Protein AF-A0A3D4IJ48-F1 (afdb_monomer_lite)

Radius of gyration: 19.82 Å; chains: 1; bounding box: 50×28×59 Å

pLDDT: mean 72.73, std 15.59, range [39.62, 93.75]

Foldseek 3Di:
DDQPQPPAWDKDKADWDWDADPVRATWTKIKIKTAQQQDQFAFKKKWWQWDDDDPDDDDDRPDTHIDGQRPAWDHDPRMIMGMDTLLVVVVVVVVVDPDDQLATATFKMKIKTKDFAPLQAQPVNDDDPVQLPDPPRRDPDDPDDDDPRGMHMDMDMDGDDQVSCVSSRYHHPVVD

Secondary structure (DSSP, 8-state):
----PPPPPPEEEEEEEEEE-TTS-EEEEEEEEETT--SPPEEEEEEEEEE---SSTT---PPPEEEE-GGGEEEETTEEEEEEEHHHHHHHHHHHSSS--TT-EEEEEEEEEEEE-GGGS-TTSS--HHHHTSTTTS-SSTTS----S-EEEEEEEE---HHHHHHHT-B-GGG-

Structure (mmCIF, N/CA/C/O backbone):
data_AF-A0A3D4IJ48-F1
#
_entry.id   AF-A0A3D4IJ48-F1
#
loop_
_atom_site.group_PDB
_atom_site.id
_atom_site.type_symbol
_atom_site.label_atom_id
_atom_site.label_alt_id
_atom_site.label_comp_id
_atom_site.label_asym_id
_atom_site.label_entity_id
_atom_site.label_seq_id
_atom_site.pdbx_PDB_ins_code
_atom_site.Cartn_x
_atom_site.Cartn_y
_atom_site.Cartn_z
_atom_site.occupancy
_atom_site.B_iso_or_equiv
_atom_site.auth_seq_id
_atom_site.auth_comp_id
_atom_site.auth_asym_id
_atom_site.auth_atom_id
_atom_site.pdbx_PDB_model_num
ATOM 1 N N . ALA A 1 1 ? -13.008 -9.667 31.774 1.00 42.56 1 ALA A N 1
ATOM 2 C CA . ALA A 1 1 ? -13.501 -9.197 30.466 1.00 42.56 1 ALA A CA 1
ATOM 3 C C . ALA A 1 1 ? -12.694 -9.909 29.395 1.00 42.56 1 ALA A C 1
ATOM 5 O O . ALA A 1 1 ? -11.475 -9.830 29.446 1.00 42.56 1 ALA A O 1
ATOM 6 N N . GLU A 1 2 ? -13.335 -10.655 28.498 1.00 39.78 2 GLU A N 1
ATOM 7 C CA . GLU A 1 2 ? -12.629 -11.322 27.400 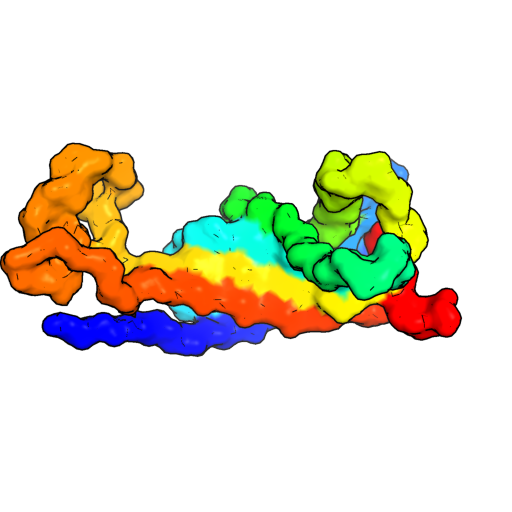1.00 39.78 2 GLU A CA 1
ATOM 8 C C . GLU A 1 2 ? -12.058 -10.263 26.446 1.00 39.78 2 GLU A C 1
ATOM 10 O O . GLU A 1 2 ? -12.774 -9.369 25.983 1.00 39.78 2 GLU A O 1
ATOM 15 N N . THR A 1 3 ? -10.748 -10.315 26.210 1.00 39.62 3 THR A N 1
ATOM 16 C CA . THR A 1 3 ? -10.077 -9.558 25.151 1.00 39.62 3 THR A CA 1
ATOM 17 C C . THR A 1 3 ? -10.427 -10.225 23.832 1.00 39.62 3 THR A C 1
ATOM 19 O O . THR A 1 3 ? -9.957 -11.326 23.540 1.00 39.62 3 THR A O 1
ATOM 22 N N . THR A 1 4 ? -11.299 -9.597 23.051 1.00 48.62 4 THR A N 1
ATOM 23 C CA . THR A 1 4 ? -11.630 -10.072 21.710 1.00 48.62 4 THR A CA 1
ATOM 24 C C . THR A 1 4 ? -10.521 -9.602 20.786 1.00 48.62 4 THR A C 1
ATOM 26 O O . THR A 1 4 ? -10.560 -8.497 20.260 1.00 48.62 4 THR A O 1
ATOM 29 N N . VAL A 1 5 ? -9.499 -10.444 20.610 1.00 46.47 5 VAL A N 1
ATOM 30 C CA . VAL A 1 5 ? -8.506 -10.249 19.546 1.00 46.47 5 VAL A CA 1
ATOM 31 C C . VAL A 1 5 ? -9.288 -10.005 18.253 1.00 46.47 5 VAL A C 1
ATOM 33 O O . VAL A 1 5 ? -10.135 -10.842 17.907 1.00 46.47 5 VAL A O 1
ATOM 36 N N . PRO A 1 6 ? -9.093 -8.864 17.570 1.00 52.22 6 PRO A N 1
ATOM 37 C CA . PRO A 1 6 ? -9.920 -8.529 16.428 1.00 52.22 6 PRO A CA 1
ATOM 38 C C . PRO A 1 6 ? -9.776 -9.634 15.378 1.00 52.22 6 PRO A C 1
ATOM 40 O O . PRO A 1 6 ? -8.673 -10.012 14.980 1.00 52.22 6 PRO A O 1
ATOM 43 N N . LYS A 1 7 ? -10.918 -10.223 14.998 1.00 57.06 7 LYS A N 1
ATOM 44 C CA . LYS A 1 7 ? -10.984 -11.340 14.047 1.00 57.06 7 LYS A CA 1
ATOM 45 C C . LYS A 1 7 ? -10.263 -10.965 12.751 1.00 57.06 7 LYS A C 1
ATOM 47 O O . LYS A 1 7 ? -10.274 -9.801 12.348 1.00 57.06 7 LYS A O 1
ATOM 52 N N . ARG A 1 8 ? -9.669 -11.969 12.093 1.00 57.44 8 ARG A N 1
ATOM 53 C CA . ARG A 1 8 ? -9.010 -11.834 10.785 1.00 57.44 8 ARG A CA 1
ATOM 54 C C . ARG A 1 8 ? -9.955 -11.105 9.821 1.00 57.44 8 ARG A C 1
ATOM 56 O O . ARG A 1 8 ? -11.041 -11.606 9.546 1.00 57.44 8 ARG A O 1
ATOM 63 N N . LYS A 1 9 ? -9.553 -9.921 9.363 1.00 69.31 9 LYS A N 1
ATOM 64 C CA . LYS A 1 9 ? -10.337 -9.076 8.454 1.00 69.31 9 LYS A CA 1
ATOM 65 C C . LYS A 1 9 ? -10.230 -9.633 7.037 1.00 69.31 9 LYS A C 1
ATOM 67 O O . LYS A 1 9 ? -9.134 -10.029 6.632 1.00 69.31 9 LYS A O 1
ATOM 72 N N . ALA A 1 10 ? -11.335 -9.697 6.293 1.00 75.31 10 ALA A N 1
ATOM 73 C CA . ALA A 1 10 ? -11.264 -10.082 4.888 1.00 75.31 10 ALA A CA 1
ATOM 74 C C . ALA A 1 10 ? -10.655 -8.919 4.103 1.00 75.31 10 ALA A C 1
ATOM 76 O O . ALA A 1 10 ? -11.104 -7.779 4.222 1.00 75.31 10 ALA A O 1
ATOM 77 N N . ILE A 1 11 ? -9.613 -9.206 3.325 1.00 80.69 11 ILE A N 1
ATOM 78 C CA . ILE A 1 11 ? -8.889 -8.195 2.556 1.00 80.69 11 ILE A CA 1
ATOM 79 C C . ILE A 1 11 ? -9.186 -8.404 1.085 1.00 80.69 11 ILE A C 1
ATOM 81 O O . ILE A 1 11 ? -9.090 -9.522 0.582 1.00 80.69 11 ILE A O 1
ATOM 85 N N . THR A 1 12 ? -9.532 -7.321 0.402 1.00 86.81 12 THR A N 1
ATOM 86 C CA . THR A 1 12 ? -9.756 -7.312 -1.039 1.00 86.81 12 THR A CA 1
ATOM 87 C C . THR A 1 12 ? -8.739 -6.392 -1.692 1.00 86.81 12 THR A C 1
ATOM 89 O O . THR A 1 12 ? -8.629 -5.215 -1.346 1.00 86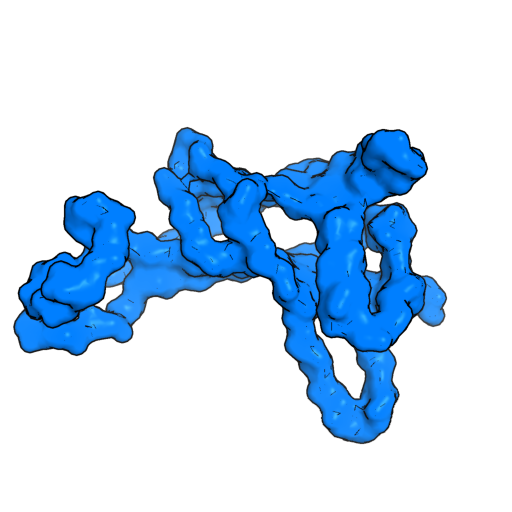.81 12 THR A O 1
ATOM 92 N N . LEU A 1 13 ? -7.993 -6.947 -2.643 1.00 88.75 13 LEU A N 1
ATOM 93 C CA . LEU A 1 13 ? -7.152 -6.186 -3.555 1.00 88.75 13 LEU A CA 1
ATOM 94 C C . LEU A 1 13 ? -7.990 -5.849 -4.786 1.00 88.75 13 LEU A C 1
ATOM 96 O O . LEU A 1 13 ? -8.460 -6.742 -5.490 1.00 88.75 13 LEU A O 1
ATOM 100 N N . GLY A 1 14 ? -8.195 -4.559 -5.029 1.00 88.56 14 GLY A N 1
ATOM 101 C CA . GLY A 1 14 ? -8.824 -4.069 -6.245 1.00 88.56 14 GLY A CA 1
ATOM 102 C C . GLY A 1 14 ? -7.921 -4.250 -7.464 1.00 88.56 14 GLY A C 1
ATOM 103 O O . GLY A 1 14 ? -6.737 -4.587 -7.360 1.00 88.56 14 GLY A O 1
ATOM 104 N N . ASN A 1 15 ? -8.482 -3.984 -8.640 1.00 91.88 15 ASN A N 1
ATOM 105 C CA . ASN A 1 15 ? -7.709 -3.976 -9.876 1.00 91.88 15 ASN A CA 1
ATOM 106 C C . ASN A 1 15 ? -6.670 -2.851 -9.858 1.00 91.88 15 ASN A C 1
ATOM 108 O O . ASN A 1 15 ? -6.907 -1.767 -9.320 1.00 91.88 15 ASN A O 1
ATOM 112 N N . ILE A 1 16 ? -5.527 -3.112 -10.486 1.00 92.19 16 ILE A N 1
ATOM 113 C CA . ILE A 1 16 ? -4.507 -2.092 -10.711 1.00 92.19 16 ILE A CA 1
ATOM 114 C C . ILE A 1 16 ? -4.977 -1.204 -11.860 1.00 92.19 16 ILE A C 1
ATOM 116 O O . ILE A 1 16 ? -5.302 -1.694 -12.942 1.00 92.19 16 ILE A O 1
ATOM 120 N N . VAL A 1 17 ? -5.002 0.102 -11.619 1.00 92.50 17 VAL A N 1
ATOM 121 C CA . VAL A 1 17 ? -5.362 1.114 -12.610 1.00 92.50 17 VAL A CA 1
ATOM 122 C C . VAL A 1 17 ? -4.090 1.827 -13.045 1.00 92.50 17 VAL A C 1
ATOM 124 O O . VAL A 1 17 ? -3.360 2.367 -12.214 1.00 92.50 17 VAL A O 1
ATOM 127 N N . VAL A 1 18 ? -3.837 1.824 -14.354 1.00 90.44 18 VAL A N 1
ATOM 128 C CA . VAL A 1 18 ? -2.744 2.572 -14.982 1.00 90.44 18 VAL A CA 1
ATOM 129 C C . VAL A 1 18 ? -3.351 3.768 -15.703 1.00 90.44 18 VAL A C 1
ATOM 131 O O . VAL A 1 18 ? -4.037 3.614 -16.711 1.00 90.44 18 VAL A O 1
ATOM 134 N N . GLY A 1 19 ? -3.125 4.954 -15.155 1.00 87.50 19 GLY A N 1
ATOM 135 C CA . GLY A 1 19 ? -3.465 6.232 -15.762 1.00 87.50 19 GLY A CA 1
ATOM 136 C C . GLY A 1 19 ? -2.220 7.014 -16.169 1.00 87.50 19 GLY A C 1
ATOM 137 O O . GLY A 1 19 ? -1.105 6.492 -16.212 1.00 87.50 19 GLY A O 1
ATOM 138 N N . THR A 1 20 ? -2.414 8.300 -16.426 1.00 79.50 20 THR A N 1
ATOM 139 C CA . THR A 1 20 ? -1.345 9.256 -16.732 1.00 79.50 20 THR A CA 1
ATOM 140 C C . THR A 1 20 ? -1.478 10.487 -15.848 1.00 79.50 20 THR A C 1
ATOM 142 O O . THR A 1 20 ? -2.552 11.083 -15.771 1.00 79.50 20 THR A O 1
ATOM 145 N N . PHE A 1 21 ? -0.378 10.903 -15.222 1.00 67.50 21 PHE A N 1
ATOM 146 C CA . PHE A 1 21 ? -0.242 12.227 -14.623 1.00 67.50 21 PHE A CA 1
ATOM 147 C C . PHE A 1 21 ? -0.301 13.311 -15.704 1.00 67.50 21 PHE A C 1
ATOM 149 O O . PHE A 1 21 ? 0.024 13.070 -16.867 1.00 67.50 21 PHE A O 1
ATOM 156 N N . GLY A 1 22 ? -0.640 14.544 -15.314 1.00 59.34 22 GLY A N 1
ATOM 157 C CA . GLY A 1 22 ? -0.717 15.695 -16.229 1.00 59.34 22 GLY A CA 1
ATOM 158 C C . GLY A 1 22 ? 0.589 16.043 -16.965 1.00 59.34 22 GLY A C 1
ATOM 159 O O . GLY A 1 22 ? 0.569 16.860 -17.876 1.00 59.34 22 GLY A O 1
ATOM 160 N N . ASN A 1 23 ? 1.712 15.416 -16.603 1.00 67.06 23 ASN A N 1
ATOM 161 C CA . ASN A 1 23 ? 3.008 15.517 -17.280 1.00 67.06 23 ASN A CA 1
ATOM 162 C C . ASN A 1 23 ? 3.339 14.303 -18.180 1.00 67.06 23 ASN A C 1
ATOM 164 O O . ASN A 1 23 ? 4.474 14.179 -18.632 1.00 67.06 23 ASN A O 1
ATOM 168 N N . GLY A 1 24 ? 2.385 13.396 -18.416 1.00 68.00 24 GLY A N 1
ATOM 169 C CA . GLY A 1 24 ? 2.554 12.209 -19.261 1.00 68.00 24 GLY A CA 1
ATOM 170 C C . GLY A 1 24 ? 3.227 11.009 -18.585 1.00 68.00 24 GLY A C 1
ATOM 171 O O . GLY A 1 24 ? 3.394 9.977 -19.230 1.00 68.00 24 GLY A O 1
ATOM 172 N N . LEU A 1 25 ? 3.600 11.102 -17.302 1.00 71.94 25 LEU A N 1
ATOM 173 C CA . LEU A 1 25 ? 4.120 9.957 -16.546 1.00 71.94 25 LEU A CA 1
ATOM 174 C C . LEU A 1 25 ? 2.993 8.987 -16.180 1.00 71.94 25 LEU A C 1
ATOM 176 O O . LEU A 1 25 ? 1.885 9.416 -15.867 1.00 71.94 25 LEU A O 1
ATOM 180 N N . ALA A 1 26 ? 3.280 7.685 -16.168 1.00 81.62 26 ALA A N 1
ATOM 181 C CA . ALA A 1 26 ? 2.311 6.680 -15.741 1.00 81.62 26 ALA A CA 1
ATOM 182 C C . ALA A 1 26 ? 1.932 6.874 -14.260 1.00 81.62 26 ALA A C 1
ATOM 184 O O . ALA A 1 26 ? 2.806 6.938 -13.390 1.00 81.62 26 ALA A O 1
ATOM 185 N N . ASP A 1 27 ? 0.632 6.933 -13.969 1.00 90.06 27 ASP A N 1
ATOM 186 C CA . ASP A 1 27 ? 0.088 6.898 -12.608 1.00 90.06 27 ASP A CA 1
ATOM 187 C C . ASP A 1 27 ? -0.480 5.508 -12.334 1.00 90.06 27 ASP A C 1
ATOM 189 O O . ASP A 1 27 ? -1.521 5.134 -12.871 1.00 90.06 27 ASP A O 1
ATOM 193 N N . VAL A 1 28 ? 0.237 4.713 -11.546 1.00 93.12 28 VAL A N 1
ATOM 194 C CA . VAL A 1 28 ? -0.144 3.337 -11.233 1.00 93.12 28 VAL A CA 1
ATOM 195 C C . VAL A 1 28 ? -0.709 3.298 -9.823 1.00 93.12 28 VAL A C 1
ATOM 197 O O . VAL A 1 28 ? -0.014 3.614 -8.853 1.00 93.12 28 VAL A O 1
ATOM 200 N N . THR A 1 29 ? -1.967 2.880 -9.705 1.00 93.75 29 THR A N 1
ATOM 201 C CA . THR A 1 29 ? -2.696 2.856 -8.435 1.00 93.75 29 THR A CA 1
ATOM 202 C C . THR A 1 29 ? -3.407 1.528 -8.207 1.00 93.75 29 THR A C 1
ATOM 204 O O . THR A 1 29 ? -3.743 0.822 -9.157 1.00 93.75 29 THR A O 1
ATOM 207 N N . GLN A 1 30 ? -3.635 1.174 -6.945 1.00 93.56 30 GLN A N 1
ATOM 208 C CA . GLN A 1 30 ? -4.429 0.008 -6.565 1.00 93.56 30 GLN A CA 1
ATOM 209 C C . GLN A 1 30 ? -5.253 0.320 -5.322 1.00 93.56 30 GLN A C 1
ATOM 211 O O . GLN A 1 30 ? -4.734 0.830 -4.328 1.00 93.56 30 GLN A O 1
ATOM 216 N N . GLN A 1 31 ? -6.544 0.001 -5.376 1.00 92.12 31 GLN A N 1
ATOM 217 C CA . GLN A 1 31 ? -7.399 0.063 -4.200 1.00 92.12 31 GLN A CA 1
ATOM 218 C C . GLN A 1 31 ? -7.167 -1.173 -3.332 1.00 92.12 31 GLN A C 1
ATOM 220 O O . GLN A 1 31 ? -7.097 -2.291 -3.841 1.00 92.12 31 GLN A O 1
ATOM 225 N N . VAL A 1 32 ? -7.085 -0.978 -2.022 1.00 90.44 32 VAL A N 1
ATOM 226 C CA . VAL A 1 32 ? -7.074 -2.059 -1.037 1.00 90.44 32 VAL A CA 1
ATOM 227 C C . VAL A 1 32 ? -8.162 -1.774 -0.019 1.00 90.44 32 VAL A C 1
ATOM 229 O O . VAL A 1 32 ? -8.298 -0.633 0.425 1.00 90.44 32 VAL A O 1
ATOM 232 N N . SER A 1 33 ? -8.947 -2.789 0.328 1.00 89.69 33 SER A N 1
ATOM 233 C CA . SER A 1 33 ? -10.020 -2.653 1.308 1.00 89.69 33 SER A CA 1
ATOM 234 C C . SER A 1 33 ? -10.065 -3.806 2.298 1.00 89.69 33 SER A C 1
ATOM 236 O O . SER A 1 33 ? -9.813 -4.957 1.943 1.00 89.69 33 SER A O 1
ATOM 238 N N . TRP A 1 34 ? -10.465 -3.492 3.524 1.00 88.19 34 TRP A N 1
ATOM 239 C CA . TRP A 1 34 ? -10.638 -4.424 4.628 1.00 88.19 34 TRP A CA 1
ATOM 240 C C . TRP A 1 34 ? -12.074 -4.375 5.121 1.00 88.19 34 TRP A C 1
ATOM 242 O O . TRP A 1 34 ? -12.565 -3.301 5.476 1.00 88.19 34 TRP A O 1
ATOM 252 N N . SER A 1 35 ? -12.723 -5.538 5.171 1.00 85.62 35 SER A N 1
ATOM 253 C CA . SER A 1 35 ? -14.017 -5.677 5.836 1.00 85.62 35 SER A CA 1
ATOM 254 C C . SER A 1 35 ? -13.856 -5.544 7.345 1.00 85.62 35 SER A C 1
ATOM 256 O O . SER A 1 35 ? -12.796 -5.843 7.897 1.00 85.62 35 SER A O 1
ATOM 258 N N . ASP A 1 36 ? -14.932 -5.151 8.021 1.00 81.19 36 ASP A N 1
ATOM 259 C CA . ASP A 1 36 ? -15.014 -5.116 9.483 1.00 81.19 36 ASP A CA 1
ATOM 260 C C . ASP A 1 36 ? -13.991 -4.170 10.131 1.00 81.19 36 ASP A C 1
ATOM 262 O O . ASP A 1 36 ? -13.547 -4.394 11.259 1.00 81.19 36 ASP A O 1
ATOM 266 N N . VAL A 1 37 ? -13.601 -3.108 9.434 1.00 80.44 37 VAL A N 1
ATOM 267 C CA . VAL A 1 37 ? -12.781 -2.019 9.970 1.00 80.44 37 VAL A CA 1
ATOM 268 C C . VAL A 1 37 ? -13.690 -0.789 10.067 1.00 80.44 37 VAL A C 1
ATOM 270 O O . VAL A 1 37 ? -13.724 0.023 9.144 1.00 80.44 37 VAL A O 1
ATOM 273 N N . PRO A 1 38 ? -14.495 -0.679 11.147 1.00 74.94 38 PRO A N 1
ATOM 274 C CA . PRO A 1 38 ? -15.523 0.353 11.272 1.00 74.94 38 PRO A CA 1
ATOM 275 C C . PRO A 1 38 ? -14.968 1.746 11.562 1.00 74.94 38 PRO A C 1
ATOM 277 O O . PRO A 1 38 ? -15.744 2.692 11.653 1.00 74.94 38 PRO A O 1
ATOM 280 N N . GLU A 1 39 ? -13.651 1.872 11.724 1.00 77.12 39 GLU A N 1
ATOM 281 C CA . GLU A 1 39 ? -12.970 3.097 12.125 1.00 77.12 39 GLU A CA 1
ATOM 282 C C . GLU A 1 39 ? -11.585 3.191 11.500 1.00 77.12 39 GLU A C 1
ATOM 284 O O . GLU A 1 39 ? -11.022 2.185 11.067 1.00 77.12 39 GLU A O 1
ATOM 289 N N . GLU A 1 40 ? -11.051 4.410 11.423 1.00 79.69 40 GLU A N 1
ATOM 290 C CA . GLU A 1 40 ? -9.776 4.654 10.763 1.00 79.69 40 GLU A CA 1
ATOM 291 C C . GLU A 1 40 ? -8.640 3.972 11.539 1.00 79.69 40 GLU A C 1
ATOM 293 O O . GLU A 1 40 ? -8.486 4.194 12.743 1.00 79.69 40 GLU A O 1
ATOM 298 N N . PRO A 1 41 ? -7.852 3.109 10.878 1.00 79.81 41 PRO A N 1
ATOM 299 C CA . PRO A 1 41 ? -6.750 2.435 11.531 1.00 79.81 41 PRO A CA 1
ATOM 300 C C . PRO A 1 41 ? -5.590 3.395 11.811 1.00 79.81 41 PRO A C 1
ATOM 302 O O . PRO A 1 41 ? -5.337 4.350 11.077 1.00 79.81 41 PRO A O 1
ATOM 305 N N . TYR A 1 42 ? -4.836 3.081 12.859 1.00 74.69 42 TYR A N 1
ATOM 306 C CA . TYR A 1 42 ? -3.614 3.782 13.222 1.00 74.69 42 TYR A CA 1
ATOM 307 C C . TYR A 1 42 ? -2.424 3.231 12.434 1.00 74.69 42 TYR A C 1
ATOM 309 O O . TYR A 1 42 ? -2.375 2.043 12.108 1.00 74.69 42 TYR A O 1
ATOM 317 N N . ASP A 1 43 ? -1.437 4.094 12.184 1.00 78.25 43 ASP A N 1
ATOM 318 C CA . ASP A 1 43 ? -0.113 3.714 11.671 1.00 78.25 43 ASP A CA 1
ATOM 319 C C . ASP A 1 43 ? -0.173 2.820 10.418 1.00 78.25 43 ASP A C 1
ATOM 321 O O . ASP A 1 43 ? 0.354 1.707 10.373 1.00 78.25 43 ASP A O 1
ATOM 325 N N . VAL A 1 44 ? -0.903 3.292 9.402 1.00 85.19 44 VAL A N 1
ATOM 326 C CA . VAL A 1 44 ? -1.012 2.600 8.113 1.00 85.19 44 VAL A CA 1
ATOM 327 C C . VAL A 1 44 ? 0.297 2.758 7.348 1.00 85.19 44 VAL A C 1
ATOM 329 O O . VAL A 1 44 ? 0.619 3.844 6.860 1.00 85.19 44 VAL A O 1
ATOM 332 N N . GLU A 1 45 ? 1.036 1.667 7.210 1.00 88.88 45 GLU A N 1
ATOM 333 C CA . GLU A 1 45 ? 2.304 1.592 6.496 1.00 88.88 45 GLU A CA 1
ATOM 334 C C . GLU A 1 45 ? 2.136 0.768 5.219 1.00 88.88 45 GLU A C 1
ATOM 336 O O . GLU A 1 45 ? 1.702 -0.377 5.273 1.00 88.88 45 GLU A O 1
ATOM 341 N N . VAL A 1 46 ? 2.561 1.290 4.071 1.00 89.81 46 VAL A N 1
ATOM 342 C CA . VAL A 1 46 ? 2.843 0.464 2.887 1.00 89.81 46 VAL A CA 1
ATOM 343 C C . VAL A 1 46 ? 4.335 0.202 2.857 1.00 89.81 46 VAL A C 1
ATOM 345 O O . VAL A 1 46 ? 5.135 1.112 3.072 1.00 89.81 46 VAL A O 1
ATOM 348 N N . TRP A 1 47 ? 4.732 -1.033 2.594 1.00 89.00 47 TRP A N 1
ATOM 349 C CA . TRP A 1 47 ? 6.128 -1.411 2.553 1.00 89.00 47 TRP A CA 1
ATOM 350 C C . TRP A 1 47 ? 6.501 -2.135 1.263 1.00 89.00 47 TRP A C 1
ATOM 352 O O . TRP A 1 47 ? 5.692 -2.815 0.637 1.00 89.00 47 TRP A O 1
ATOM 362 N N . TYR A 1 48 ? 7.760 -1.966 0.868 1.00 88.00 48 TYR A N 1
ATOM 363 C CA . TYR A 1 48 ? 8.318 -2.453 -0.387 1.00 88.00 48 TYR A CA 1
ATOM 364 C C . TYR A 1 48 ? 9.566 -3.286 -0.124 1.00 88.00 48 TYR A C 1
ATOM 366 O O . TYR A 1 48 ? 10.476 -2.871 0.604 1.00 88.00 48 TYR A O 1
ATOM 374 N N . ARG A 1 49 ? 9.620 -4.464 -0.743 1.00 85.75 49 ARG A N 1
ATOM 375 C CA . ARG A 1 49 ? 10.755 -5.381 -0.678 1.00 85.75 49 ARG A CA 1
ATOM 376 C C . ARG A 1 49 ? 11.504 -5.393 -2.001 1.00 85.75 49 ARG A C 1
ATOM 378 O O . ARG A 1 49 ? 10.995 -5.859 -3.021 1.00 85.75 49 ARG A O 1
ATOM 385 N N . PHE A 1 50 ? 12.748 -4.935 -1.951 1.00 82.69 50 PHE A N 1
ATOM 386 C CA . PHE A 1 50 ? 13.662 -4.989 -3.084 1.00 82.69 50 PHE A CA 1
ATOM 387 C C . PHE A 1 50 ? 14.729 -6.048 -2.859 1.00 82.69 50 PHE A C 1
ATOM 389 O O . PHE A 1 50 ? 15.266 -6.184 -1.758 1.00 82.69 50 PHE A O 1
ATOM 396 N N . PHE A 1 51 ? 15.067 -6.789 -3.910 1.00 75.31 51 PHE A N 1
ATOM 397 C CA . PHE A 1 51 ? 16.221 -7.667 -3.879 1.00 75.31 51 PHE A CA 1
ATOM 398 C C . PHE A 1 51 ? 17.466 -6.785 -3.928 1.00 75.31 51 PHE A C 1
ATOM 400 O O . PHE A 1 51 ? 17.757 -6.126 -4.932 1.00 75.31 51 PHE A O 1
ATOM 407 N N . ASN A 1 52 ? 18.201 -6.764 -2.823 1.00 64.75 52 ASN A N 1
ATOM 408 C CA . ASN A 1 52 ? 19.510 -6.143 -2.764 1.00 64.75 52 ASN A CA 1
ATOM 409 C C . ASN A 1 52 ? 20.543 -7.258 -2.980 1.00 64.75 52 ASN A C 1
ATOM 411 O O . ASN A 1 52 ? 20.606 -8.160 -2.144 1.00 64.75 52 ASN A O 1
ATOM 415 N N . PRO A 1 53 ? 21.319 -7.264 -4.082 1.00 55.78 53 PRO A N 1
ATOM 416 C CA . PRO A 1 53 ? 22.429 -8.202 -4.183 1.00 55.78 53 PRO A CA 1
ATOM 417 C C . PRO A 1 53 ? 23.352 -7.979 -2.974 1.00 55.78 53 PRO A C 1
ATOM 419 O O . PRO A 1 53 ? 23.574 -6.822 -2.602 1.00 55.78 53 PRO A O 1
ATOM 422 N N . PRO A 1 54 ? 23.852 -9.043 -2.326 1.00 53.62 54 PRO A N 1
ATOM 423 C CA . PRO A 1 54 ? 24.710 -8.889 -1.162 1.00 53.62 54 PRO A CA 1
ATOM 424 C C . PRO A 1 54 ? 25.970 -8.119 -1.569 1.00 53.62 54 PRO A C 1
ATOM 426 O O . PRO A 1 54 ? 26.803 -8.616 -2.323 1.00 53.62 54 PRO A O 1
ATOM 429 N N . ILE A 1 55 ? 26.110 -6.887 -1.078 1.00 51.25 55 ILE A N 1
ATOM 430 C CA . ILE A 1 55 ? 27.357 -6.124 -1.185 1.00 51.25 55 ILE A CA 1
ATOM 431 C C . ILE A 1 55 ? 28.213 -6.525 0.022 1.00 51.25 55 ILE A C 1
ATOM 433 O O . ILE A 1 55 ? 28.341 -5.780 0.988 1.00 51.25 55 ILE A O 1
ATOM 437 N N . GLY A 1 56 ? 28.737 -7.751 -0.003 1.00 51.81 56 GLY A N 1
ATOM 438 C CA . GLY A 1 56 ? 29.617 -8.292 1.038 1.00 51.81 56 GLY A CA 1
ATOM 439 C C . GLY A 1 56 ? 28.988 -9.369 1.942 1.00 51.81 56 GLY A C 1
ATOM 440 O O . GLY A 1 56 ? 27.781 -9.606 1.891 1.00 51.81 56 GLY A O 1
ATOM 441 N N . PRO A 1 57 ? 29.814 -10.048 2.763 1.00 50.47 57 PRO A N 1
ATOM 442 C CA . PRO A 1 57 ? 29.457 -11.296 3.453 1.00 50.47 57 PRO A CA 1
ATOM 443 C C . PRO A 1 57 ? 28.491 -11.152 4.644 1.00 50.47 57 PRO A C 1
ATOM 445 O O . PRO A 1 57 ? 28.100 -12.167 5.210 1.00 50.47 57 PRO A O 1
ATOM 448 N N . PHE A 1 58 ? 28.088 -9.931 5.019 1.00 48.31 58 PHE A N 1
ATOM 449 C CA . PHE A 1 58 ? 27.237 -9.665 6.191 1.00 48.31 58 PHE A CA 1
ATOM 450 C C . PHE A 1 58 ? 26.223 -8.537 5.958 1.00 48.31 58 PHE A C 1
ATOM 452 O O . PHE A 1 58 ? 25.982 -7.720 6.843 1.00 48.31 58 PHE A O 1
ATOM 459 N N . VAL A 1 59 ? 25.651 -8.427 4.756 1.00 48.84 59 VAL A N 1
ATOM 460 C CA . VAL A 1 59 ? 24.548 -7.479 4.555 1.00 48.84 59 VAL A CA 1
ATOM 461 C C . VAL A 1 59 ? 23.263 -8.179 4.957 1.00 48.84 59 VAL A C 1
ATOM 463 O O . VAL A 1 59 ? 22.693 -8.930 4.165 1.00 48.84 59 VAL A O 1
ATOM 466 N N . ASP A 1 60 ? 22.836 -7.940 6.199 1.00 46.97 60 ASP A N 1
ATOM 467 C CA . ASP A 1 60 ? 21.478 -8.233 6.647 1.00 46.97 60 ASP A CA 1
ATOM 468 C C . ASP A 1 60 ? 20.508 -7.817 5.543 1.00 46.97 60 ASP A C 1
ATOM 470 O O . ASP A 1 60 ? 20.632 -6.724 4.975 1.00 46.97 60 ASP A O 1
ATOM 474 N N . ALA A 1 61 ? 19.568 -8.701 5.201 1.00 52.41 61 ALA A N 1
ATOM 475 C CA . ALA A 1 61 ? 18.485 -8.359 4.295 1.00 52.41 61 ALA A CA 1
ATOM 476 C C . ALA A 1 61 ? 17.895 -7.028 4.775 1.00 52.41 61 ALA A C 1
ATOM 478 O O . ALA A 1 61 ? 17.321 -6.972 5.863 1.00 52.41 61 ALA A O 1
ATOM 479 N N . LYS A 1 62 ? 18.120 -5.940 4.019 1.00 59.56 62 LYS A N 1
ATOM 480 C CA . LYS A 1 62 ? 17.645 -4.613 4.419 1.00 59.56 62 LYS A CA 1
ATOM 481 C C . LYS A 1 62 ? 16.166 -4.742 4.768 1.00 59.56 62 LYS A C 1
ATOM 483 O O . LYS A 1 62 ? 15.404 -5.317 3.987 1.00 59.56 62 LYS A O 1
ATOM 488 N N . ALA A 1 63 ? 15.787 -4.226 5.938 1.00 65.69 63 ALA A N 1
ATOM 489 C CA . ALA A 1 63 ? 14.390 -4.147 6.338 1.00 65.69 63 ALA A CA 1
ATOM 490 C C . ALA A 1 63 ? 13.561 -3.544 5.185 1.00 65.69 63 ALA A C 1
ATOM 492 O O . ALA A 1 63 ? 14.075 -2.679 4.464 1.00 65.69 63 ALA A O 1
ATOM 493 N N . PRO A 1 64 ? 12.314 -4.003 4.974 1.00 70.62 64 PRO A N 1
ATOM 494 C CA . PRO A 1 64 ? 11.486 -3.486 3.895 1.00 70.62 64 PRO A CA 1
ATOM 495 C C . PRO A 1 64 ? 11.342 -1.967 4.029 1.00 70.62 64 PRO A C 1
ATOM 497 O O . PRO A 1 64 ? 11.261 -1.433 5.139 1.00 70.62 64 PRO A O 1
ATOM 500 N N . TYR A 1 65 ? 11.320 -1.262 2.901 1.00 80.81 65 TYR A N 1
ATOM 501 C CA . TYR A 1 65 ? 11.184 0.190 2.911 1.00 80.81 65 TYR A CA 1
ATOM 502 C C . TYR A 1 65 ? 9.734 0.566 3.140 1.00 80.81 65 TYR A C 1
ATOM 504 O O . TYR A 1 65 ? 8.870 0.167 2.368 1.00 80.81 65 TYR A O 1
ATOM 512 N N . LYS A 1 66 ? 9.482 1.351 4.184 1.00 83.25 66 LYS A N 1
ATOM 513 C CA . LYS A 1 66 ? 8.137 1.701 4.640 1.00 83.25 66 LYS A CA 1
ATOM 514 C C . LYS A 1 66 ? 7.758 3.128 4.260 1.00 83.25 66 LYS A C 1
ATOM 516 O O . LYS A 1 66 ? 8.590 4.041 4.307 1.00 83.25 66 LYS A O 1
ATOM 521 N N . ILE A 1 67 ? 6.491 3.340 3.939 1.00 82.12 67 ILE A N 1
ATOM 522 C CA . ILE A 1 67 ? 5.867 4.633 3.661 1.00 82.12 67 ILE A CA 1
ATOM 523 C C . ILE A 1 67 ? 4.616 4.732 4.526 1.00 82.12 67 ILE A C 1
ATOM 525 O O . ILE A 1 67 ? 3.759 3.855 4.471 1.00 82.12 67 ILE A O 1
ATOM 529 N N . LEU A 1 68 ? 4.508 5.807 5.305 1.00 81.12 68 LEU A N 1
ATOM 530 C CA . LEU A 1 68 ? 3.311 6.095 6.088 1.00 81.12 68 LEU A CA 1
ATOM 531 C C . LEU A 1 68 ? 2.231 6.680 5.166 1.00 81.12 68 LEU A C 1
ATOM 533 O O . LEU A 1 68 ? 2.497 7.615 4.408 1.00 81.12 68 LEU A O 1
ATOM 537 N N . TYR A 1 69 ? 1.029 6.114 5.218 1.00 79.25 69 TYR A N 1
ATOM 538 C CA . TYR A 1 69 ? -0.028 6.318 4.225 1.00 79.25 69 TYR A CA 1
ATOM 539 C C . TYR A 1 69 ? -1.299 6.992 4.757 1.00 79.25 69 TYR A C 1
ATOM 541 O O . TYR A 1 69 ? -2.211 7.241 3.969 1.00 79.25 69 TYR A O 1
ATOM 549 N N . GLY A 1 70 ? -1.346 7.298 6.059 1.00 64.88 70 GLY A N 1
ATOM 550 C CA . GLY A 1 70 ? -2.554 7.625 6.832 1.00 64.88 70 GLY A CA 1
ATOM 551 C C . GLY A 1 70 ? -3.578 8.586 6.204 1.00 64.88 70 GLY A C 1
ATOM 552 O O . GLY A 1 70 ? -4.759 8.442 6.478 1.00 64.88 70 GLY A O 1
ATOM 553 N N . GLU A 1 71 ? -3.195 9.503 5.315 1.00 61.81 71 GLU A N 1
ATOM 554 C CA . GLU A 1 71 ? -4.097 10.533 4.763 1.00 61.81 71 GLU A CA 1
ATOM 555 C C . GLU A 1 71 ? -4.820 10.156 3.444 1.00 61.81 71 GLU A C 1
ATOM 557 O O . GLU A 1 71 ? -5.455 11.007 2.823 1.00 61.81 71 GLU A O 1
ATOM 562 N N . LEU A 1 72 ? -4.749 8.898 2.979 1.00 66.31 72 LEU A N 1
ATOM 563 C CA . LEU A 1 72 ? -5.331 8.470 1.685 1.00 66.31 72 LEU A CA 1
ATOM 564 C C . LEU A 1 72 ? -6.400 7.366 1.768 1.00 66.31 72 LEU A C 1
ATOM 566 O O . LEU A 1 72 ? -6.906 6.927 0.729 1.00 66.31 72 LEU A O 1
ATOM 570 N N . GLY A 1 73 ? -6.734 6.898 2.970 1.00 75.44 73 GLY A N 1
ATOM 571 C CA . GLY A 1 73 ? -7.804 5.925 3.189 1.00 75.44 73 GLY A CA 1
ATOM 572 C C . GLY A 1 73 ? -9.032 6.543 3.840 1.00 75.44 73 GLY A C 1
ATOM 573 O O . GLY A 1 73 ? -8.951 7.616 4.427 1.00 75.44 73 GLY A O 1
ATOM 574 N N . LYS A 1 74 ? -10.179 5.877 3.716 1.00 84.00 74 LYS A N 1
ATOM 575 C CA . LYS A 1 74 ? -11.435 6.265 4.362 1.00 84.00 74 LYS A CA 1
ATOM 576 C C . LYS A 1 74 ? -12.196 5.040 4.824 1.00 84.00 74 LYS A C 1
ATOM 578 O O . LYS A 1 74 ? -12.161 3.991 4.178 1.00 84.00 74 LYS A O 1
ATOM 583 N N . VAL A 1 75 ? -12.927 5.209 5.914 1.00 82.94 75 VAL A N 1
ATOM 584 C CA . VAL A 1 75 ? -13.930 4.243 6.348 1.00 82.94 75 VAL A CA 1
ATOM 585 C C . VAL A 1 75 ? -15.240 4.504 5.614 1.00 82.94 75 VAL A C 1
ATOM 587 O O . VAL A 1 75 ? -15.683 5.645 5.493 1.00 82.94 75 VAL A O 1
ATOM 590 N N . PHE A 1 76 ? -15.873 3.439 5.138 1.00 81.19 76 PHE A N 1
ATOM 591 C CA . PHE A 1 76 ? -17.188 3.456 4.520 1.00 81.19 76 PHE A CA 1
ATOM 592 C C . PHE A 1 76 ? -17.928 2.158 4.853 1.00 81.19 76 PHE A C 1
ATOM 594 O O . PHE A 1 76 ? -17.381 1.074 4.669 1.00 81.19 76 PHE A O 1
ATOM 601 N N . GLU A 1 77 ? -19.158 2.268 5.364 1.00 83.81 77 GLU A N 1
ATOM 602 C CA . GLU A 1 77 ? -20.037 1.122 5.670 1.00 83.81 77 GLU A CA 1
ATOM 603 C C . GLU A 1 77 ? -19.355 -0.005 6.475 1.00 83.81 77 GLU A C 1
ATOM 605 O O . GLU A 1 77 ? -19.501 -1.190 6.186 1.00 83.81 77 GLU A O 1
ATOM 610 N N . GLY A 1 78 ? -18.568 0.352 7.496 1.00 81.31 78 GLY A N 1
ATOM 611 C CA . GLY A 1 78 ? -17.885 -0.640 8.334 1.00 81.31 78 GLY A CA 1
ATOM 612 C C . GLY A 1 78 ? -16.625 -1.253 7.710 1.00 81.31 78 GLY A C 1
ATOM 613 O O . GLY A 1 78 ? -16.060 -2.187 8.278 1.00 81.31 78 GLY A O 1
ATOM 614 N N . SER A 1 79 ? -16.186 -0.753 6.554 1.00 84.94 79 SER A N 1
ATOM 615 C CA . SER A 1 79 ? -14.973 -1.179 5.855 1.00 84.94 79 SER A CA 1
ATOM 616 C C . SER A 1 79 ? -13.989 -0.025 5.736 1.00 84.94 79 SER A C 1
ATOM 618 O O . SER A 1 79 ? -14.387 1.117 5.533 1.00 84.94 79 SER A O 1
ATOM 620 N N . TYR A 1 80 ? -12.695 -0.317 5.790 1.00 87.38 80 TYR A N 1
ATOM 621 C CA . TYR A 1 80 ? -11.650 0.659 5.492 1.00 87.38 80 TYR A CA 1
ATOM 622 C C . TYR A 1 80 ? -11.139 0.421 4.078 1.00 87.38 80 TYR A C 1
ATOM 624 O O . TYR A 1 80 ? -10.855 -0.717 3.713 1.00 87.38 80 TYR A O 1
ATOM 632 N N . ALA A 1 81 ? -11.011 1.474 3.278 1.00 89.88 81 ALA A N 1
ATOM 633 C CA . ALA A 1 81 ? -10.437 1.392 1.945 1.00 89.88 81 ALA A CA 1
ATOM 634 C C . ALA A 1 81 ? -9.403 2.491 1.737 1.00 89.88 81 ALA A C 1
ATOM 636 O O . ALA A 1 81 ? -9.624 3.642 2.104 1.00 89.88 81 ALA A O 1
ATOM 637 N N . MET A 1 82 ? -8.294 2.153 1.091 1.00 90.38 82 MET A N 1
ATOM 638 C CA . MET A 1 82 ? -7.249 3.099 0.717 1.00 90.38 82 MET A CA 1
ATOM 639 C C . MET A 1 82 ? -6.822 2.896 -0.729 1.00 90.38 82 MET A C 1
ATOM 641 O O . MET A 1 82 ? -6.978 1.815 -1.297 1.00 90.38 82 MET A O 1
ATOM 645 N N . THR A 1 83 ? -6.249 3.942 -1.319 1.00 91.38 83 THR A N 1
ATOM 646 C CA . THR A 1 83 ? -5.613 3.849 -2.637 1.00 91.38 83 THR A CA 1
ATOM 647 C C . THR A 1 83 ? -4.102 3.914 -2.480 1.00 91.38 83 THR A C 1
ATOM 649 O O . THR A 1 83 ? -3.556 4.949 -2.096 1.00 91.38 83 THR A O 1
ATOM 652 N N . ILE A 1 84 ? -3.426 2.818 -2.812 1.00 91.69 84 ILE A N 1
ATOM 653 C CA . ILE A 1 84 ? -1.971 2.774 -2.945 1.00 91.69 84 ILE A CA 1
ATOM 654 C C . ILE A 1 84 ? -1.603 3.440 -4.270 1.00 91.69 84 ILE A C 1
ATOM 656 O O . ILE A 1 84 ? -2.195 3.133 -5.307 1.00 91.69 84 ILE A O 1
ATOM 660 N N . ARG A 1 85 ? -0.643 4.367 -4.242 1.00 91.06 85 ARG A N 1
ATOM 661 C CA . ARG A 1 85 ? -0.160 5.103 -5.419 1.00 91.06 85 ARG A CA 1
ATOM 662 C C . ARG A 1 85 ? 1.299 4.753 -5.678 1.00 91.06 85 ARG A C 1
ATOM 664 O O . ARG A 1 85 ? 2.202 5.474 -5.258 1.00 91.06 85 ARG A O 1
ATOM 671 N N . TYR A 1 86 ? 1.533 3.664 -6.400 1.00 91.25 86 TYR A N 1
ATOM 672 C CA . TYR A 1 86 ? 2.873 3.127 -6.648 1.00 91.25 86 TYR A CA 1
ATOM 673 C C . TYR A 1 86 ? 3.816 4.123 -7.323 1.00 91.25 86 TYR A C 1
ATOM 675 O O . TYR A 1 86 ? 4.987 4.218 -6.957 1.00 91.25 86 TYR A O 1
ATOM 683 N N . SER A 1 87 ? 3.310 4.902 -8.281 1.00 88.31 87 SER A N 1
ATOM 684 C CA . SER A 1 87 ? 4.119 5.911 -8.973 1.00 88.31 87 SER A CA 1
ATOM 685 C C . SER A 1 87 ? 4.577 7.036 -8.037 1.00 88.31 87 SER A C 1
ATOM 687 O O . SER A 1 87 ? 5.727 7.465 -8.112 1.00 88.31 87 SER A O 1
ATOM 689 N N . ARG A 1 88 ? 3.710 7.489 -7.116 1.00 87.50 88 ARG A N 1
ATOM 690 C CA . ARG A 1 88 ? 4.076 8.454 -6.061 1.00 87.50 88 ARG A CA 1
ATOM 691 C C . ARG A 1 88 ? 5.102 7.837 -5.118 1.00 87.50 88 ARG A C 1
ATOM 693 O O . ARG A 1 88 ? 6.095 8.476 -4.781 1.00 87.50 88 ARG A O 1
ATOM 700 N N . ASP A 1 89 ? 4.863 6.602 -4.703 1.00 88.31 89 ASP A N 1
ATOM 701 C CA . ASP A 1 89 ? 5.719 5.911 -3.748 1.00 88.31 89 ASP A CA 1
ATOM 702 C C . ASP A 1 89 ? 7.127 5.712 -4.267 1.00 88.31 89 ASP A C 1
ATOM 704 O O . ASP A 1 89 ? 8.072 5.888 -3.508 1.00 88.31 89 ASP A O 1
ATOM 708 N N . LYS A 1 90 ? 7.293 5.441 -5.564 1.00 85.19 90 LYS A N 1
ATOM 709 C CA . LYS A 1 90 ? 8.619 5.389 -6.181 1.00 85.19 90 LYS A CA 1
ATOM 710 C C . LYS A 1 90 ? 9.417 6.672 -5.948 1.00 85.19 90 LYS A C 1
ATOM 712 O O . LYS A 1 90 ? 10.613 6.590 -5.672 1.00 85.19 90 LYS A O 1
ATOM 717 N N . ILE A 1 91 ? 8.777 7.837 -6.043 1.00 83.19 91 ILE A N 1
ATOM 718 C CA . ILE A 1 91 ? 9.425 9.132 -5.796 1.00 83.19 91 ILE A CA 1
ATOM 719 C C . ILE A 1 91 ? 9.837 9.223 -4.322 1.00 83.19 91 ILE A C 1
ATOM 721 O O . ILE A 1 91 ? 11.001 9.470 -4.025 1.00 83.19 91 ILE A O 1
ATOM 725 N N . LEU A 1 92 ? 8.922 8.902 -3.403 1.00 84.00 92 LEU A N 1
ATOM 726 C CA . LEU A 1 92 ? 9.195 8.925 -1.960 1.00 84.00 92 LEU A CA 1
ATOM 727 C C . LEU A 1 92 ? 10.290 7.929 -1.543 1.00 84.00 92 LEU A C 1
ATOM 729 O O . LEU A 1 92 ? 11.079 8.206 -0.644 1.00 84.00 92 LEU A O 1
ATOM 733 N N . LEU A 1 93 ? 10.344 6.759 -2.179 1.00 81.44 93 LEU A N 1
ATOM 734 C CA . LEU A 1 93 ? 11.371 5.746 -1.939 1.00 81.44 93 LEU A CA 1
ATOM 735 C C . LEU A 1 93 ? 12.720 6.169 -2.507 1.00 81.44 93 LEU A C 1
ATOM 737 O O . LEU A 1 93 ? 13.739 5.911 -1.874 1.00 81.44 93 LEU A O 1
ATOM 741 N N . LYS A 1 94 ? 12.734 6.842 -3.662 1.00 77.25 94 LYS A N 1
ATOM 742 C CA . LYS A 1 94 ? 13.951 7.422 -4.232 1.00 77.25 94 LYS A CA 1
ATOM 743 C C . LYS A 1 94 ? 14.549 8.477 -3.306 1.00 77.25 94 LYS A C 1
ATOM 745 O O . LYS A 1 94 ? 15.757 8.489 -3.146 1.00 77.25 94 LYS A O 1
ATOM 750 N N . ASP A 1 95 ? 13.727 9.291 -2.651 1.00 70.88 95 ASP A N 1
ATOM 751 C CA . ASP A 1 95 ? 14.217 10.292 -1.695 1.00 70.88 95 ASP A CA 1
ATOM 752 C C . ASP A 1 95 ? 14.754 9.654 -0.400 1.00 70.88 95 ASP A C 1
ATOM 754 O O . ASP A 1 95 ? 15.640 10.202 0.256 1.00 70.88 95 ASP A O 1
ATOM 758 N N . LYS A 1 96 ? 14.241 8.471 -0.031 1.00 71.06 96 LYS A N 1
ATOM 759 C CA . LYS A 1 96 ? 14.720 7.683 1.118 1.00 71.06 96 LYS A CA 1
ATOM 760 C C . LYS A 1 96 ? 15.971 6.857 0.810 1.00 71.06 96 LYS A C 1
ATOM 762 O O . LYS A 1 96 ? 16.734 6.546 1.725 1.00 71.06 96 LYS A O 1
ATOM 767 N N . GLU A 1 97 ? 16.192 6.473 -0.446 1.00 63.31 97 GLU A N 1
ATOM 768 C CA . GLU A 1 97 ? 17.427 5.827 -0.884 1.00 63.31 97 GLU A CA 1
ATOM 769 C C . GLU A 1 97 ? 18.447 6.888 -1.330 1.00 63.31 97 GLU A C 1
ATOM 771 O O . GLU A 1 97 ? 18.288 7.534 -2.353 1.00 63.31 97 GLU A O 1
ATOM 776 N N . ILE A 1 98 ? 19.581 7.005 -0.633 1.00 51.59 98 ILE A N 1
ATOM 777 C CA . ILE A 1 98 ? 20.695 7.900 -1.024 1.00 51.59 98 ILE A CA 1
ATOM 778 C C . ILE A 1 98 ? 21.294 7.520 -2.415 1.00 51.59 98 ILE A C 1
ATOM 780 O O . ILE A 1 98 ? 22.155 8.223 -2.935 1.00 51.59 98 ILE A O 1
ATOM 784 N N . PHE A 1 99 ? 20.837 6.433 -3.065 1.00 47.91 99 PHE A N 1
ATOM 785 C CA . PHE A 1 99 ? 21.351 5.937 -4.348 1.00 47.91 99 PHE A CA 1
ATOM 786 C C . PHE A 1 99 ? 20.269 5.363 -5.285 1.00 47.91 99 PHE A C 1
ATOM 788 O O . PHE A 1 99 ? 19.252 4.841 -4.848 1.00 47.91 99 PHE A O 1
ATOM 795 N N . ASN A 1 100 ? 20.561 5.444 -6.589 1.00 54.50 100 ASN A N 1
ATOM 796 C CA . ASN A 1 100 ? 19.718 5.159 -7.757 1.00 54.50 100 ASN A CA 1
ATOM 797 C C . ASN A 1 100 ? 18.799 3.914 -7.650 1.00 54.50 100 ASN A C 1
ATOM 799 O O . ASN A 1 100 ? 19.273 2.778 -7.593 1.00 54.50 100 ASN A O 1
ATOM 803 N N . THR A 1 101 ? 17.482 4.139 -7.699 1.00 55.97 101 THR A N 1
ATOM 804 C CA . THR A 1 101 ? 16.430 3.113 -7.607 1.00 55.97 101 THR A CA 1
ATOM 805 C C . THR A 1 101 ? 16.126 2.398 -8.930 1.00 55.97 101 THR A C 1
ATOM 807 O O . THR A 1 101 ? 15.418 1.390 -8.915 1.00 55.97 101 THR A O 1
ATOM 810 N N . ASP A 1 102 ? 16.676 2.860 -10.060 1.00 59.03 102 ASP A N 1
ATOM 811 C CA . ASP A 1 102 ? 16.260 2.425 -11.405 1.00 59.03 102 ASP A CA 1
ATOM 812 C C . ASP A 1 102 ? 16.623 0.960 -11.743 1.00 59.03 102 ASP A C 1
ATOM 814 O O . ASP A 1 102 ? 16.032 0.378 -12.645 1.00 59.03 102 ASP A O 1
ATOM 818 N N . ASN A 1 103 ? 17.518 0.322 -10.974 1.00 66.25 103 ASN A N 1
ATOM 819 C CA . ASN A 1 103 ? 17.923 -1.087 -11.156 1.00 66.25 103 ASN A CA 1
ATOM 820 C C . ASN A 1 103 ? 17.519 -2.000 -9.981 1.00 66.25 103 ASN A C 1
ATOM 822 O O . ASN A 1 103 ? 18.103 -3.071 -9.767 1.00 66.25 103 ASN A O 1
ATOM 826 N N . ARG A 1 104 ? 16.566 -1.563 -9.150 1.00 76.06 104 ARG A N 1
ATOM 827 C CA . ARG A 1 104 ? 16.072 -2.369 -8.031 1.00 76.06 104 ARG A CA 1
ATOM 828 C C . ARG A 1 104 ? 15.076 -3.403 -8.538 1.00 76.06 104 ARG A C 1
ATOM 830 O O . ARG A 1 104 ? 14.104 -3.069 -9.209 1.00 76.06 104 ARG A O 1
ATOM 837 N N . VAL A 1 105 ? 15.308 -4.656 -8.163 1.00 83.38 105 VAL A N 1
ATOM 838 C CA . VAL A 1 105 ? 14.371 -5.750 -8.419 1.00 83.38 105 VAL A CA 1
ATOM 839 C C . VAL A 1 105 ? 13.303 -5.725 -7.327 1.00 83.38 105 VAL A C 1
ATOM 841 O O . VAL A 1 105 ? 13.609 -6.033 -6.175 1.00 83.38 105 VAL A O 1
ATOM 844 N N . LEU A 1 106 ? 12.078 -5.322 -7.660 1.00 86.19 106 LEU A N 1
ATOM 845 C CA . LEU A 1 106 ? 10.940 -5.348 -6.736 1.00 86.19 106 LEU A CA 1
ATOM 846 C C . LEU A 1 106 ? 10.353 -6.763 -6.718 1.00 86.19 106 LEU A C 1
ATOM 848 O O . LEU A 1 106 ? 10.022 -7.296 -7.774 1.00 86.19 106 LEU A O 1
ATOM 852 N N . TYR A 1 107 ? 10.217 -7.368 -5.537 1.00 85.62 107 TYR A N 1
ATOM 853 C CA . TYR A 1 107 ? 9.665 -8.726 -5.417 1.00 85.62 107 TYR A CA 1
ATOM 854 C C . TYR A 1 107 ? 8.497 -8.847 -4.438 1.00 85.62 107 TYR A C 1
ATOM 856 O O . TYR A 1 107 ? 7.849 -9.888 -4.412 1.00 85.62 107 TYR A O 1
ATOM 864 N N . GLY A 1 108 ? 8.204 -7.809 -3.653 1.00 88.06 108 GLY A N 1
ATOM 865 C CA . GLY A 1 108 ? 7.081 -7.832 -2.724 1.00 88.06 108 GLY A CA 1
ATOM 866 C C . GLY A 1 108 ? 6.610 -6.437 -2.353 1.00 88.06 108 GLY A C 1
ATOM 867 O O . GLY A 1 108 ? 7.409 -5.509 -2.202 1.00 88.06 108 GLY A O 1
ATOM 868 N N . VAL A 1 109 ? 5.301 -6.315 -2.196 1.00 91.50 109 VAL A N 1
ATOM 869 C CA . VAL A 1 109 ? 4.627 -5.158 -1.620 1.00 91.50 109 VAL A CA 1
ATOM 870 C C . VAL A 1 109 ? 3.786 -5.665 -0.469 1.00 91.50 109 VAL A C 1
ATOM 872 O O . VAL A 1 109 ? 3.229 -6.760 -0.527 1.00 91.50 109 VAL A O 1
ATOM 875 N N . GLY A 1 110 ? 3.654 -4.858 0.566 1.00 90.31 110 GLY A N 1
ATOM 876 C CA . GLY A 1 110 ? 2.625 -5.112 1.539 1.00 90.31 110 GLY A CA 1
ATOM 877 C C . GLY A 1 110 ? 2.146 -3.868 2.229 1.00 90.31 110 GLY A C 1
ATOM 878 O O . GLY A 1 110 ? 2.624 -2.760 2.001 1.00 90.31 110 GLY A O 1
ATOM 879 N N . VAL A 1 111 ? 1.159 -4.080 3.073 1.00 88.88 111 VAL A N 1
ATOM 880 C CA . VAL A 1 111 ? 0.564 -3.047 3.894 1.00 88.88 111 VAL A CA 1
ATOM 881 C C . VAL A 1 111 ? 0.389 -3.594 5.292 1.00 88.88 111 VAL A C 1
ATOM 883 O O . VAL A 1 111 ? 0.099 -4.777 5.489 1.00 88.88 111 VAL A O 1
ATOM 886 N N . ARG A 1 112 ? 0.602 -2.715 6.253 1.00 86.25 112 ARG A N 1
ATOM 887 C CA . ARG A 1 112 ? 0.432 -2.953 7.667 1.00 86.25 112 ARG A CA 1
ATOM 888 C C . ARG A 1 112 ? -0.440 -1.852 8.231 1.00 86.25 112 ARG A C 1
ATOM 890 O O . ARG A 1 112 ? -0.280 -0.697 7.855 1.00 86.25 112 ARG A O 1
ATOM 897 N N . PHE A 1 113 ? -1.313 -2.189 9.165 1.00 81.94 113 PHE A N 1
ATOM 898 C CA . PHE A 1 113 ? -1.910 -1.184 10.032 1.00 81.94 113 PHE A CA 1
ATOM 899 C C . PHE A 1 113 ? -2.179 -1.736 11.425 1.00 81.94 113 PHE A C 1
ATOM 901 O O . PHE A 1 113 ? -2.156 -2.950 11.661 1.00 81.94 113 PHE A O 1
ATOM 908 N N . ILE A 1 114 ? -2.439 -0.815 12.346 1.00 78.38 114 ILE A N 1
ATOM 909 C CA . ILE A 1 114 ? -2.762 -1.099 13.734 1.00 78.38 114 ILE A CA 1
ATOM 910 C C . ILE A 1 114 ? -4.217 -0.708 14.005 1.00 78.38 114 ILE A C 1
ATOM 912 O O . ILE A 1 114 ? -4.644 0.405 13.712 1.00 78.38 114 ILE A O 1
ATOM 916 N N . GLN A 1 115 ? -4.982 -1.619 14.601 1.00 74.50 115 GLN A N 1
ATOM 917 C CA . GLN A 1 115 ? -6.320 -1.338 15.113 1.00 74.50 115 GLN A CA 1
ATOM 918 C C . GLN A 1 115 ? -6.327 -1.467 16.635 1.00 74.50 115 GLN A C 1
ATOM 920 O O . GLN A 1 115 ? -5.861 -2.469 17.184 1.00 74.50 115 GLN A O 1
ATOM 925 N N . LEU A 1 116 ? -6.867 -0.451 17.304 1.00 70.38 116 LEU A N 1
ATOM 926 C CA . LEU A 1 116 ? -7.105 -0.472 18.743 1.00 70.38 116 LEU A CA 1
ATOM 927 C C . LEU A 1 116 ? -8.501 -1.036 19.034 1.00 70.38 116 LEU A C 1
ATOM 929 O O . LEU A 1 116 ? -9.434 -0.831 18.260 1.00 70.38 116 LEU A O 1
ATOM 933 N N . ASP A 1 117 ? -8.633 -1.751 20.148 1.00 65.31 117 ASP A N 1
ATOM 934 C CA . ASP A 1 117 ? -9.928 -2.189 20.685 1.00 65.31 117 ASP A CA 1
ATOM 935 C C . ASP A 1 117 ? -10.774 -0.982 21.147 1.00 65.31 117 ASP A C 1
ATOM 937 O O . ASP A 1 117 ? -10.242 0.024 21.616 1.00 65.31 117 ASP A O 1
ATOM 941 N N . ASP A 1 118 ? -12.103 -1.085 21.049 1.00 63.16 118 ASP A N 1
ATOM 942 C CA . ASP A 1 118 ? -13.044 -0.021 21.432 1.00 63.16 118 ASP A CA 1
ATOM 943 C C . ASP A 1 118 ? -12.858 0.483 22.869 1.00 63.16 118 ASP A C 1
ATOM 945 O O . ASP A 1 118 ? -13.047 1.668 23.142 1.00 63.16 118 ASP A O 1
ATOM 949 N N . LYS A 1 119 ? -12.429 -0.390 23.787 1.00 59.91 119 LYS A N 1
ATOM 950 C CA . LYS A 1 119 ? -12.151 -0.058 25.196 1.00 59.91 119 LYS A CA 1
ATOM 951 C C . LYS A 1 119 ? -10.902 0.808 25.384 1.00 59.91 119 LYS A C 1
ATOM 953 O O . LYS A 1 119 ? -10.602 1.199 26.507 1.00 59.91 119 LYS A O 1
ATOM 958 N N . TRP A 1 120 ? -10.160 1.057 24.308 1.00 62.38 120 TRP A N 1
ATOM 959 C CA . TRP A 1 120 ? -8.906 1.810 24.292 1.00 62.38 120 TRP A CA 1
ATOM 960 C C . TRP A 1 120 ? -9.037 3.173 23.622 1.00 62.38 120 TRP A C 1
ATOM 962 O O . TRP A 1 120 ? -8.046 3.885 23.460 1.00 62.38 120 TRP A O 1
ATOM 972 N N . LYS A 1 121 ? -10.262 3.563 23.266 1.00 61.38 121 LYS A N 1
ATOM 973 C CA . LYS A 1 121 ? -10.556 4.902 22.765 1.00 61.38 121 LYS A CA 1
ATOM 974 C C . LYS A 1 121 ? -10.650 5.871 23.922 1.00 61.38 121 LYS A C 1
ATOM 976 O O . LYS A 1 121 ? -11.335 5.600 24.906 1.00 61.38 121 LYS A O 1
ATOM 981 N N . ALA A 1 122 ? -10.009 7.027 23.772 1.00 58.47 122 ALA A N 1
ATOM 982 C CA . ALA A 1 122 ? -10.211 8.122 24.704 1.00 58.47 122 ALA A CA 1
ATOM 983 C C . ALA A 1 122 ? -11.722 8.431 24.804 1.00 58.47 122 ALA A C 1
ATOM 985 O O . ALA A 1 122 ? -12.381 8.506 23.762 1.00 58.47 122 ALA A O 1
ATOM 986 N N . PRO A 1 123 ? -12.287 8.621 26.011 1.00 57.53 123 PRO A N 1
ATOM 987 C CA . PRO A 1 123 ? -13.733 8.794 26.207 1.00 57.53 123 PRO A CA 1
ATOM 988 C C . PRO A 1 123 ? -14.363 9.939 25.394 1.00 57.53 123 PRO A C 1
ATOM 990 O O . PRO A 1 123 ? -15.567 9.958 25.162 1.00 57.53 123 PRO A O 1
ATOM 993 N N . ASN A 1 124 ? -13.547 10.901 24.968 1.00 60.69 124 ASN A N 1
ATOM 994 C CA . ASN A 1 124 ? -13.904 12.089 24.194 1.00 60.69 124 ASN A CA 1
ATOM 995 C C . ASN A 1 124 ? -13.362 12.059 22.747 1.00 60.69 124 ASN A C 1
ATOM 997 O O . ASN A 1 124 ? -13.450 13.068 22.051 1.00 60.69 124 ASN A O 1
ATOM 1001 N N . GLY A 1 125 ? -12.761 10.949 22.300 1.00 53.91 125 GLY A N 1
ATOM 1002 C CA . GLY A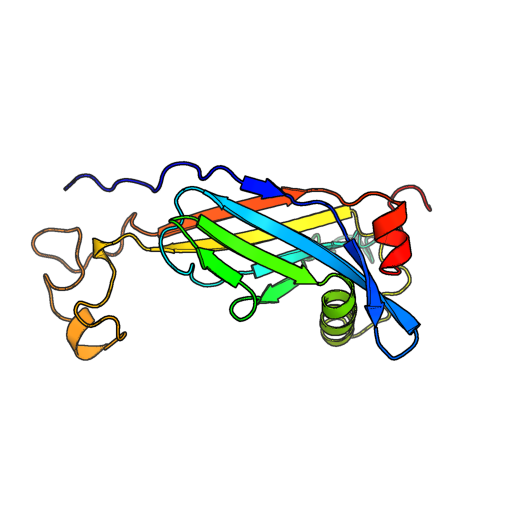 1 125 ? -12.110 10.829 20.989 1.00 53.91 125 GLY A CA 1
ATOM 1003 C C . GLY A 1 125 ? -10.803 11.621 20.841 1.00 53.91 125 GLY A C 1
ATOM 1004 O O . GLY A 1 125 ? -10.173 11.557 19.788 1.00 53.91 125 GLY A O 1
ATOM 1005 N N . VAL A 1 126 ? -10.370 12.341 21.880 1.00 57.31 126 VAL A N 1
ATOM 1006 C CA . VAL A 1 126 ? -9.133 13.130 21.897 1.00 57.31 126 VAL A CA 1
ATOM 1007 C C . VAL A 1 126 ? -8.153 12.468 22.849 1.00 57.31 126 VAL A C 1
ATOM 1009 O O . VAL A 1 126 ? -8.458 12.243 24.015 1.00 57.31 126 VAL A O 1
ATOM 1012 N N . TRP A 1 127 ? -6.958 12.158 22.358 1.00 53.84 127 TRP A N 1
ATOM 1013 C CA . TRP A 1 127 ? -5.910 11.595 23.200 1.00 53.84 127 TRP A CA 1
ATOM 1014 C C . TRP A 1 127 ? -5.434 12.655 24.206 1.00 53.84 127 TRP A C 1
ATOM 1016 O O . TRP A 1 127 ? -4.670 13.551 23.854 1.00 53.84 127 TRP A O 1
ATOM 1026 N N . ASP A 1 128 ? -5.936 12.573 25.438 1.00 59.88 128 ASP A N 1
ATOM 1027 C CA . ASP A 1 128 ? -5.576 13.454 26.550 1.00 59.88 128 ASP A CA 1
ATOM 1028 C C . ASP A 1 128 ? -4.749 12.666 27.585 1.00 59.88 128 ASP A C 1
ATOM 1030 O O . ASP A 1 128 ? -5.309 11.793 28.263 1.00 59.88 128 ASP A O 1
ATOM 1034 N N . PRO A 1 129 ? -3.434 12.945 27.709 1.00 56.19 129 PRO A N 1
ATOM 1035 C CA . PRO A 1 129 ? -2.534 12.235 28.613 1.00 56.19 129 PRO A CA 1
ATOM 1036 C C . PRO A 1 129 ? -2.975 12.265 30.083 1.00 56.19 129 PRO A C 1
ATOM 1038 O O . PRO A 1 129 ? -2.755 11.280 30.791 1.00 56.19 129 PRO A O 1
ATOM 1041 N N . ASP A 1 130 ? -3.649 13.326 30.531 1.00 62.25 130 ASP A N 1
ATOM 1042 C CA . ASP A 1 130 ? -4.081 13.477 31.926 1.00 62.25 130 ASP A CA 1
ATOM 1043 C C . ASP A 1 130 ? -5.357 12.676 32.233 1.00 62.25 130 ASP A C 1
ATOM 1045 O O . ASP A 1 130 ? -5.620 12.309 33.383 1.00 62.25 130 ASP A O 1
ATOM 1049 N N . VAL A 1 131 ? -6.145 12.361 31.202 1.00 59.81 131 VAL A N 1
ATOM 1050 C CA . VAL A 1 131 ? -7.362 11.540 31.302 1.00 59.81 131 VAL A CA 1
ATOM 1051 C C . VAL A 1 131 ? -7.018 10.055 31.222 1.00 59.81 131 VAL A C 1
ATOM 1053 O O . VAL A 1 131 ? -7.516 9.255 32.010 1.00 59.81 131 VAL A O 1
ATOM 1056 N N . ILE A 1 132 ? -6.129 9.667 30.309 1.00 58.78 132 ILE A N 1
ATOM 1057 C CA . ILE A 1 132 ? -5.746 8.261 30.093 1.00 58.78 132 ILE A CA 1
ATOM 1058 C C . ILE A 1 132 ? -4.785 7.714 31.154 1.00 58.78 132 ILE A C 1
ATOM 1060 O O . ILE A 1 132 ? -4.727 6.501 31.354 1.00 58.78 132 ILE A O 1
ATOM 1064 N N . ALA A 1 133 ? -4.060 8.586 31.862 1.00 60.75 133 ALA A N 1
ATOM 1065 C CA . ALA A 1 133 ? -3.238 8.201 33.008 1.00 60.75 133 ALA A CA 1
ATOM 1066 C C . ALA A 1 133 ? -4.071 7.871 34.260 1.00 60.75 133 ALA A C 1
ATOM 1068 O O . ALA A 1 133 ? -3.525 7.372 35.245 1.00 60.75 133 ALA A O 1
ATOM 1069 N N . GLN A 1 134 ? -5.383 8.134 34.251 1.00 63.00 134 GLN A N 1
ATOM 1070 C CA . GLN A 1 134 ? -6.240 7.822 35.386 1.00 63.00 134 GLN A CA 1
ATOM 1071 C C . GLN A 1 134 ? -6.568 6.319 35.425 1.00 63.00 134 GLN A C 1
ATOM 1073 O O . GLN A 1 134 ? -6.998 5.733 34.424 1.00 63.00 134 GLN A O 1
ATOM 1078 N N . PRO A 1 135 ? -6.401 5.663 36.585 1.00 56.31 135 PRO A N 1
ATOM 1079 C CA . PRO A 1 135 ? -6.779 4.266 36.739 1.00 56.31 135 PRO A CA 1
ATOM 1080 C C . PRO A 1 135 ? -8.277 4.083 36.457 1.00 56.31 135 PRO A C 1
ATOM 1082 O O . PRO A 1 135 ? -9.094 4.927 36.816 1.00 56.31 135 PRO A O 1
ATOM 1085 N N . ASN A 1 136 ? -8.641 2.958 35.836 1.00 57.31 136 ASN A N 1
ATOM 1086 C CA . ASN A 1 136 ? -10.009 2.627 35.405 1.00 57.31 136 ASN A CA 1
ATOM 1087 C C . ASN A 1 136 ? -10.566 3.429 34.211 1.00 57.31 136 ASN A C 1
ATOM 1089 O O . ASN A 1 136 ? -11.702 3.167 33.822 1.00 57.31 136 ASN A O 1
ATOM 1093 N N . VAL A 1 137 ? -9.790 4.332 33.593 1.00 60.22 137 VAL A N 1
ATOM 1094 C CA . VAL A 1 137 ? -10.247 5.090 32.410 1.00 60.22 137 VAL A CA 1
ATOM 1095 C C . VAL A 1 137 ? -10.000 4.338 31.099 1.00 60.22 137 VAL A C 1
ATOM 1097 O O . VAL A 1 137 ? -10.935 4.180 30.323 1.00 60.22 137 VAL A O 1
ATOM 1100 N N . LEU A 1 138 ? -8.791 3.806 30.874 1.00 57.12 138 LEU A N 1
ATOM 1101 C CA . LEU A 1 138 ? -8.455 2.935 29.731 1.00 57.12 138 LEU A CA 1
ATOM 1102 C C . LEU A 1 138 ? -7.760 1.653 30.211 1.00 57.12 138 LEU A C 1
ATOM 1104 O O . LEU A 1 138 ? -6.566 1.459 29.996 1.00 57.12 138 LEU A O 1
ATOM 1108 N N . THR A 1 139 ? -8.469 0.782 30.931 1.00 55.56 139 THR A N 1
ATOM 1109 C CA . THR A 1 139 ? -7.878 -0.474 31.425 1.00 55.56 139 THR A CA 1
ATOM 1110 C C . THR A 1 139 ? -8.791 -1.668 31.186 1.00 55.56 139 THR A C 1
ATOM 1112 O O . THR A 1 139 ? -9.985 -1.647 31.484 1.00 55.56 139 THR A O 1
ATOM 1115 N N . ASN A 1 140 ? -8.208 -2.750 30.666 1.00 50.50 140 ASN A N 1
ATOM 1116 C CA . ASN A 1 140 ? -8.810 -4.083 30.658 1.00 50.50 140 ASN A CA 1
ATOM 1117 C C . ASN A 1 140 ? -8.446 -4.902 31.916 1.00 50.50 140 ASN A C 1
ATOM 1119 O O . ASN A 1 140 ? -8.878 -6.051 32.037 1.00 50.50 140 ASN A O 1
ATOM 1123 N N . VAL A 1 141 ? -7.680 -4.322 32.848 1.00 42.59 141 VAL A N 1
ATOM 1124 C CA . VAL A 1 141 ? -7.209 -4.938 34.095 1.00 42.59 141 VAL A CA 1
ATOM 1125 C C . VAL A 1 141 ? -7.897 -4.281 35.291 1.00 42.59 141 VAL A C 1
ATOM 1127 O O . VAL A 1 141 ? -7.835 -3.068 35.484 1.00 42.59 141 VAL A O 1
ATOM 1130 N N . THR A 1 142 ? -8.548 -5.087 36.128 1.00 49.50 142 THR A N 1
ATOM 1131 C CA . THR A 1 142 ? -9.175 -4.614 37.368 1.00 49.50 142 THR A CA 1
ATOM 1132 C C . THR A 1 142 ? -8.091 -4.256 38.392 1.00 49.50 142 THR A C 1
ATOM 1134 O O . THR A 1 142 ? -7.239 -5.089 38.687 1.00 49.50 142 THR A O 1
ATOM 1137 N N . ASN A 1 143 ? -8.139 -3.041 38.953 1.00 46.91 143 ASN A N 1
ATOM 1138 C CA . ASN A 1 143 ? -7.210 -2.538 39.981 1.00 46.91 143 ASN A CA 1
ATOM 1139 C C . ASN A 1 143 ? -5.724 -2.461 39.563 1.00 46.91 143 ASN A C 1
ATOM 1141 O O . ASN A 1 143 ? -4.840 -2.745 40.370 1.00 46.91 143 ASN A O 1
ATOM 1145 N N . GLY A 1 144 ? -5.422 -2.047 38.328 1.00 43.59 144 GLY A N 1
ATOM 1146 C CA . GLY A 1 144 ? -4.039 -1.808 37.901 1.00 43.59 144 GLY A CA 1
ATOM 1147 C C . GLY A 1 144 ? -3.904 -0.901 36.675 1.00 43.59 144 GLY A C 1
ATOM 1148 O O . GLY A 1 144 ? -4.893 -0.568 36.024 1.00 43.59 144 GLY A O 1
ATOM 1149 N N . PHE A 1 145 ? -2.659 -0.531 36.359 1.00 46.75 145 PHE A N 1
ATOM 1150 C CA . PHE A 1 145 ? -2.257 0.033 35.067 1.00 46.75 145 PHE A CA 1
ATOM 1151 C C . PHE A 1 145 ? -1.840 -1.138 34.169 1.00 46.75 145 PHE A C 1
ATOM 1153 O O . PHE A 1 145 ? -0.855 -1.809 34.474 1.00 46.75 145 PHE A O 1
ATOM 1160 N N . GLY A 1 146 ? -2.592 -1.451 33.114 1.00 46.97 146 GLY A N 1
ATOM 1161 C CA . GLY A 1 146 ? -2.337 -2.659 32.323 1.00 46.97 146 GLY A CA 1
ATOM 1162 C C . GLY A 1 146 ? -2.523 -2.466 30.826 1.00 46.97 146 GLY A C 1
ATOM 1163 O O . GLY A 1 146 ? -3.646 -2.293 30.377 1.00 46.97 146 GLY A O 1
ATOM 1164 N N . PHE A 1 147 ? -1.417 -2.566 30.078 1.00 51.47 147 PHE A N 1
ATOM 1165 C CA . PHE A 1 147 ? -1.305 -2.584 28.611 1.00 51.47 147 PHE A CA 1
ATOM 1166 C C . PHE A 1 147 ? -1.036 -4.016 28.116 1.00 51.47 147 PHE A C 1
ATOM 1168 O O . PHE A 1 147 ? 0.098 -4.365 27.796 1.00 51.47 147 PHE A O 1
ATOM 1175 N N . PHE A 1 148 ? -2.051 -4.881 28.071 1.00 44.12 148 PHE A N 1
ATOM 1176 C CA . PHE A 1 148 ? -1.884 -6.229 27.509 1.00 44.12 148 PHE A CA 1
ATOM 1177 C C . PHE A 1 148 ? -3.057 -6.617 26.602 1.00 4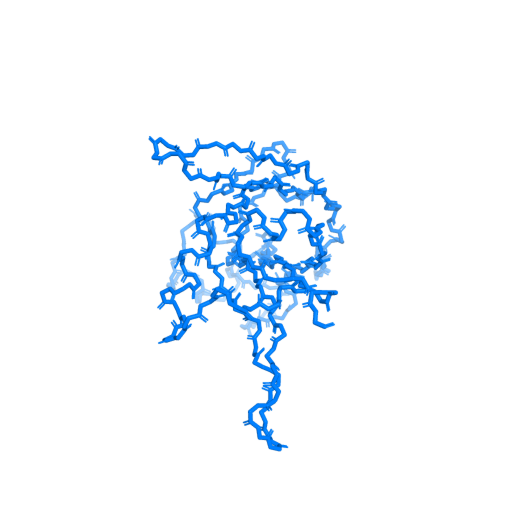4.12 148 PHE A C 1
ATOM 1179 O O . PHE A 1 148 ? -4.192 -6.733 27.060 1.00 44.12 148 PHE A O 1
ATOM 1186 N N . GLY A 1 149 ? -2.758 -6.880 25.323 1.00 48.12 149 GLY A N 1
ATOM 1187 C CA . GLY A 1 149 ? -3.608 -7.682 24.428 1.00 48.12 149 GLY A CA 1
ATOM 1188 C C . GLY A 1 149 ? -4.701 -6.963 23.624 1.00 48.12 149 GLY A C 1
ATOM 1189 O O . GLY A 1 149 ? -5.594 -7.632 23.117 1.00 48.12 149 GLY A O 1
ATOM 1190 N N . SER A 1 150 ? -4.655 -5.639 23.492 1.00 55.56 150 SER A N 1
ATOM 1191 C CA . SER A 1 150 ? -5.722 -4.809 22.892 1.00 55.56 150 SER A CA 1
ATOM 1192 C C . SER A 1 150 ? -5.354 -4.129 21.568 1.00 55.56 150 SER A C 1
ATOM 1194 O O . SER A 1 150 ? -6.082 -3.265 21.078 1.00 55.56 150 SER A O 1
ATOM 1196 N N . VAL A 1 151 ? -4.222 -4.525 20.986 1.00 63.28 151 VAL A N 1
ATOM 1197 C CA . VAL A 1 151 ? -3.713 -4.014 19.713 1.00 63.28 151 VAL A CA 1
ATOM 1198 C C . VAL A 1 151 ? -3.733 -5.148 18.695 1.00 63.28 151 VAL A C 1
ATOM 1200 O O . VAL A 1 151 ? -3.054 -6.159 18.874 1.00 63.28 151 VAL A O 1
ATOM 1203 N N . GLY A 1 152 ? -4.516 -4.988 17.631 1.00 66.19 152 GLY A N 1
ATOM 1204 C CA . GLY A 1 152 ? -4.474 -5.863 16.465 1.00 66.19 152 GLY A CA 1
ATOM 1205 C C . GLY A 1 152 ? -3.533 -5.285 15.417 1.00 66.19 152 GLY A C 1
ATOM 1206 O O . GLY A 1 152 ? -3.800 -4.205 14.896 1.00 66.19 152 GLY A O 1
ATOM 1207 N N . GLN A 1 153 ? -2.448 -5.991 15.097 1.00 73.75 153 GLN A N 1
ATOM 1208 C CA . GLN A 1 153 ? -1.636 -5.688 13.918 1.00 73.75 153 GLN A CA 1
ATOM 1209 C C . GLN A 1 153 ? -2.118 -6.552 12.755 1.00 73.75 153 GLN A C 1
ATOM 1211 O O . GLN A 1 153 ? -2.251 -7.770 12.889 1.00 73.75 153 GLN A O 1
ATOM 1216 N N . PHE A 1 154 ? -2.365 -5.914 11.617 1.00 77.19 154 PHE A N 1
ATOM 1217 C CA . PHE A 1 154 ? -2.788 -6.584 10.397 1.00 77.19 154 PHE A CA 1
ATOM 1218 C C . PHE A 1 154 ? -1.763 -6.332 9.310 1.00 77.19 154 PHE A C 1
ATOM 1220 O O . PHE A 1 154 ? -1.498 -5.181 8.982 1.00 77.19 154 PHE A O 1
ATOM 1227 N N . ASP A 1 155 ? -1.223 -7.412 8.750 1.00 82.38 155 ASP A N 1
ATOM 1228 C CA . ASP A 1 155 ? -0.251 -7.378 7.664 1.00 82.38 155 ASP A CA 1
ATOM 1229 C C . ASP A 1 155 ? -0.791 -8.155 6.459 1.00 82.38 155 ASP A C 1
ATOM 1231 O O . ASP A 1 155 ? -1.330 -9.258 6.601 1.00 82.38 155 ASP A O 1
ATOM 1235 N N . LEU A 1 156 ? -0.616 -7.595 5.265 1.00 85.94 156 LEU A N 1
ATOM 1236 C CA . LEU A 1 156 ? -0.840 -8.277 3.994 1.00 85.94 156 LEU A CA 1
ATOM 1237 C C . LEU A 1 156 ? 0.372 -8.073 3.088 1.00 85.94 156 LEU A C 1
ATOM 1239 O O . LEU A 1 156 ? 0.834 -6.949 2.930 1.00 85.94 156 LEU A O 1
ATOM 1243 N N . GLU A 1 157 ? 0.833 -9.154 2.463 1.00 89.50 157 GLU A N 1
ATOM 1244 C CA . GLU A 1 157 ? 1.913 -9.177 1.472 1.00 89.50 157 GLU A CA 1
ATOM 1245 C C . GLU A 1 157 ? 1.391 -9.768 0.156 1.00 89.50 157 GLU A C 1
ATOM 1247 O O . GLU A 1 157 ? 0.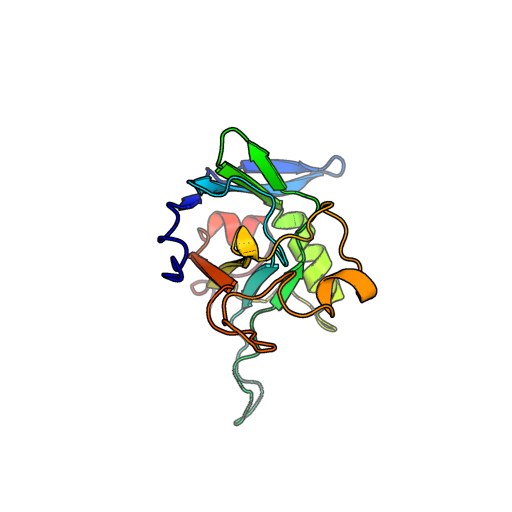677 -10.772 0.164 1.00 89.50 157 GLU A O 1
ATOM 1252 N N . TRP A 1 158 ? 1.747 -9.152 -0.971 1.00 92.06 158 TRP A N 1
ATOM 1253 C CA . TRP A 1 158 ? 1.472 -9.655 -2.315 1.00 92.06 158 TRP A CA 1
ATOM 1254 C C . TRP A 1 158 ? 2.580 -9.264 -3.297 1.00 92.06 158 TRP A C 1
ATOM 1256 O O . TRP A 1 158 ? 3.446 -8.432 -3.018 1.00 92.06 158 TRP A O 1
ATOM 1266 N N . THR A 1 159 ? 2.549 -9.881 -4.476 1.00 91.75 159 THR A N 1
ATOM 1267 C CA . THR A 1 159 ? 3.430 -9.548 -5.595 1.00 91.75 159 THR A CA 1
ATOM 1268 C C . THR A 1 159 ? 2.664 -8.774 -6.664 1.00 91.75 159 THR A C 1
ATOM 1270 O O . THR A 1 159 ? 1.454 -8.935 -6.839 1.00 91.75 159 THR A O 1
ATOM 1273 N N . LEU A 1 160 ? 3.372 -7.910 -7.388 1.00 91.19 160 LEU A N 1
ATOM 1274 C CA . LEU A 1 160 ? 2.839 -7.230 -8.566 1.00 91.19 160 LEU A CA 1
ATOM 1275 C C . LEU A 1 160 ? 3.232 -8.014 -9.820 1.00 91.19 160 LEU A C 1
ATOM 1277 O O . LEU A 1 160 ? 4.286 -8.644 -9.853 1.00 91.19 160 LEU A O 1
ATOM 1281 N N . SER A 1 161 ? 2.402 -7.950 -10.862 1.00 91.44 161 SER A N 1
ATOM 1282 C CA . SER A 1 161 ? 2.771 -8.518 -12.165 1.00 91.44 161 SER A CA 1
ATOM 1283 C C . SER A 1 161 ? 3.984 -7.800 -12.763 1.00 91.44 161 SER A C 1
ATOM 1285 O O . SER A 1 161 ? 4.135 -6.588 -12.586 1.00 91.44 161 SER A O 1
ATOM 1287 N N . ASP A 1 162 ? 4.791 -8.516 -13.545 1.00 90.56 162 ASP A N 1
ATOM 1288 C CA . ASP A 1 162 ? 5.991 -7.967 -14.186 1.00 90.56 162 ASP A CA 1
ATOM 1289 C C . ASP A 1 162 ? 5.710 -6.703 -15.004 1.00 90.56 162 ASP A C 1
ATOM 1291 O O . ASP A 1 162 ? 6.468 -5.734 -14.955 1.00 90.56 162 ASP A O 1
ATOM 1295 N N . GLN A 1 163 ? 4.575 -6.677 -15.708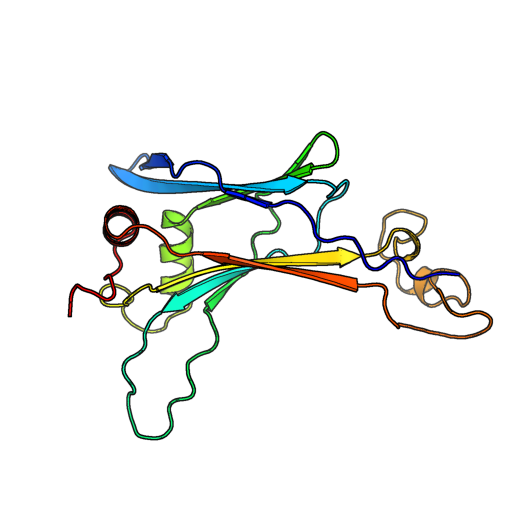 1.00 90.50 163 GLN A N 1
ATOM 1296 C CA . GLN A 1 163 ? 4.146 -5.520 -16.489 1.00 90.50 163 GLN A CA 1
ATOM 1297 C C . GLN A 1 163 ? 3.946 -4.280 -15.609 1.00 90.50 163 GLN A C 1
ATOM 1299 O O . GLN A 1 163 ? 4.356 -3.178 -15.974 1.00 90.50 163 GLN A O 1
ATOM 1304 N N . VAL A 1 164 ? 3.333 -4.449 -14.438 1.00 91.44 164 VAL A N 1
ATOM 1305 C CA . VAL A 1 164 ? 3.102 -3.359 -13.483 1.00 91.44 164 VAL A CA 1
ATOM 1306 C C . VAL A 1 164 ? 4.423 -2.886 -12.883 1.00 91.44 164 VAL A C 1
ATOM 1308 O O . VAL A 1 164 ? 4.677 -1.683 -12.859 1.00 91.44 164 VAL A O 1
ATOM 1311 N N . VAL A 1 165 ? 5.283 -3.815 -12.456 1.00 90.38 165 VAL A N 1
ATOM 1312 C CA . VAL A 1 165 ? 6.612 -3.505 -11.900 1.00 90.38 165 VAL A CA 1
ATOM 1313 C C . VAL A 1 165 ? 7.428 -2.661 -12.885 1.00 90.38 165 VAL A C 1
ATOM 1315 O O . VAL A 1 165 ? 7.966 -1.615 -12.514 1.00 90.38 165 VAL A O 1
ATOM 1318 N N . LYS A 1 166 ? 7.438 -3.055 -14.164 1.00 88.44 166 LYS A N 1
ATOM 1319 C CA . LYS A 1 166 ? 8.118 -2.327 -15.244 1.00 88.44 166 LYS A CA 1
ATOM 1320 C C . LYS A 1 166 ? 7.477 -0.971 -15.539 1.00 88.44 166 LYS A C 1
ATOM 1322 O O . LYS A 1 166 ? 8.196 -0.009 -15.782 1.00 88.44 166 LYS A O 1
ATOM 1327 N N . THR A 1 167 ? 6.150 -0.862 -15.457 1.00 89.81 167 THR A N 1
ATOM 1328 C CA . THR A 1 167 ? 5.425 0.410 -15.656 1.00 89.81 167 THR A CA 1
ATOM 1329 C C . THR A 1 167 ? 5.745 1.431 -14.559 1.00 89.81 167 THR A C 1
ATOM 1331 O O . THR A 1 167 ? 5.916 2.612 -14.847 1.00 89.81 167 THR A O 1
ATOM 1334 N N . ILE A 1 168 ? 5.884 0.984 -13.305 1.00 88.81 168 ILE A N 1
ATOM 1335 C CA . ILE A 1 168 ? 6.362 1.826 -12.193 1.00 88.81 168 ILE A CA 1
ATOM 1336 C C . ILE A 1 168 ? 7.845 2.200 -12.410 1.00 88.81 168 ILE A C 1
ATOM 1338 O O . ILE A 1 168 ? 8.315 3.259 -11.989 1.00 88.81 168 ILE A O 1
ATOM 1342 N N . GLY A 1 169 ? 8.586 1.354 -13.128 1.00 87.06 169 GLY A N 1
ATOM 1343 C CA . GLY A 1 169 ? 9.982 1.555 -13.505 1.00 87.06 169 GLY A CA 1
ATOM 1344 C C . GLY A 1 169 ? 10.954 0.937 -12.505 1.00 87.06 169 GLY A C 1
ATOM 1345 O O . GLY A 1 169 ? 11.924 1.590 -12.129 1.00 87.06 169 GLY A O 1
ATOM 1346 N N . TYR A 1 170 ? 10.649 -0.277 -12.050 1.00 87.12 170 TYR A N 1
ATOM 1347 C CA . TYR A 1 170 ? 11.562 -1.181 -11.351 1.00 87.12 170 TYR A CA 1
ATOM 1348 C C . TYR A 1 170 ? 11.865 -2.402 -12.234 1.00 87.12 170 TYR A C 1
ATOM 1350 O O . TYR A 1 170 ? 11.183 -2.641 -13.232 1.00 87.12 170 TYR A O 1
ATOM 1358 N N . SER A 1 171 ? 12.863 -3.198 -11.852 1.00 86.19 171 SER A N 1
ATOM 1359 C CA . SER A 1 171 ? 13.152 -4.494 -12.480 1.00 86.19 171 SER A CA 1
ATOM 1360 C C . SER A 1 171 ? 12.367 -5.625 -11.810 1.00 86.19 171 SER A C 1
ATOM 1362 O O . SER A 1 171 ? 11.968 -5.520 -10.647 1.00 86.19 171 SER A O 1
ATOM 1364 N N . THR A 1 172 ? 12.187 -6.733 -12.523 1.00 82.94 172 THR A N 1
ATOM 1365 C CA . THR A 1 172 ? 11.546 -7.956 -12.014 1.00 82.94 172 THR A CA 1
ATOM 1366 C C . THR A 1 172 ? 12.590 -9.039 -11.720 1.00 82.94 172 THR A C 1
ATOM 1368 O O . THR A 1 172 ? 13.705 -8.964 -12.245 1.00 82.94 172 THR A O 1
ATOM 1371 N N . PRO A 1 173 ? 12.288 -10.055 -10.887 1.00 72.69 173 PRO A N 1
ATOM 1372 C CA . PRO A 1 173 ? 13.242 -11.125 -10.583 1.00 72.69 173 PRO A CA 1
ATOM 1373 C C . PRO A 1 173 ? 13.752 -11.894 -11.809 1.00 72.69 173 PRO A C 1
ATOM 1375 O O . PRO A 1 173 ? 14.864 -12.407 -11.764 1.00 72.69 173 PRO A O 1
ATOM 1378 N N . GLY A 1 174 ? 12.963 -11.952 -12.888 1.00 70.06 174 GLY A N 1
ATOM 1379 C CA . GLY A 1 174 ? 13.315 -12.636 -14.136 1.00 70.06 174 GLY A CA 1
ATOM 1380 C C . GLY A 1 174 ? 14.112 -11.800 -15.144 1.00 70.06 174 GLY A C 1
ATOM 1381 O O . GLY A 1 174 ? 14.522 -12.342 -16.162 1.00 70.06 174 GLY A O 1
ATOM 1382 N N . ASP A 1 175 ? 14.349 -10.507 -14.889 1.00 65.44 175 ASP A N 1
ATOM 1383 C CA . ASP A 1 175 ? 15.159 -9.647 -15.773 1.00 65.44 175 ASP A CA 1
ATOM 1384 C C . ASP A 1 175 ? 16.683 -9.830 -15.566 1.00 65.44 175 ASP A C 1
ATOM 1386 O O . ASP A 1 175 ? 17.474 -9.055 -16.106 1.00 65.44 175 ASP A O 1
ATOM 1390 N N . ARG A 1 176 ? 17.106 -10.810 -14.755 1.00 53.31 176 ARG A N 1
ATOM 1391 C CA . ARG A 1 176 ? 18.513 -11.105 -14.442 1.00 53.31 176 ARG A CA 1
ATOM 1392 C C . ARG A 1 176 ? 18.987 -12.425 -15.020 1.00 53.31 176 ARG A C 1
ATOM 1394 O O . ARG A 1 176 ? 18.216 -13.404 -14.956 1.00 53.31 176 ARG A O 1
#

Sequence (176 aa):
AETTVPKRKAITLGNIVVGTFGNGLADVTQQVSWSDVPEEPYDVEVWYRFFNPPIGPFVDAKAPYKILYGELGKVFEGSYAMTIRYSRDKILLKDKEIFNTDNRVLYGVGVRFIQLDDKWKAPNGVWDPDVIAQPNVLTNVTNGFGFFGSVGQFDLEWTLSDQVVKTIGYSTPGDR